Protein AF-A0A819ZPT3-F1 (afdb_monomer_lite)

Secondary structure (DSSP, 8-state):
--THHHHHHHHHHHHHHTT---EEE-GGGEEEEEEE-HHHHTTS--BGGGEEEEEEEE-TTT----HHHHHHHHHHHHHHHHH--TT-BHHHHHHHHHHHHHHHHHHHHHT-------------------PP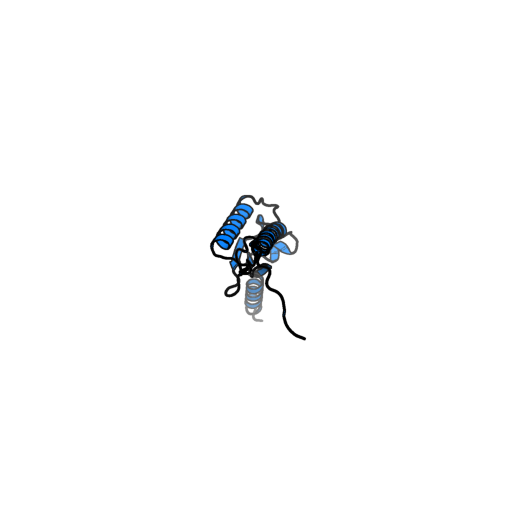P--

pLDDT: mean 70.95, std 19.5, range [36.91, 94.94]

Foldseek 3Di:
DDPPPVVVVVVVVLVVQQFDWDWDAAPQQKIKTWGFGNVVPVPDAAFPLRTPDIDIDHPPDGRPDDPVRVVVLRVVLVVCSVPGDRPHHPVNSVVVSRVSVVVVVVVVVVVPPPPPPPPPDDDDDDDDDDDDDDD

Structure (mmCIF, N/CA/C/O backbone):
data_AF-A0A819ZPT3-F1
#
_entry.id   AF-A0A819ZPT3-F1
#
loop_
_atom_site.group_PDB
_atom_site.id
_atom_site.type_symbol
_atom_site.label_atom_id
_atom_site.label_alt_id
_atom_site.label_comp_id
_atom_site.label_asym_id
_atom_site.label_entity_id
_atom_site.label_seq_id
_atom_site.pdbx_PDB_ins_code
_atom_site.Cartn_x
_atom_site.Cartn_y
_atom_site.Cartn_z
_atom_site.occupancy
_atom_site.B_iso_or_equiv
_atom_site.auth_seq_id
_atom_site.auth_comp_id
_atom_site.auth_asym_id
_atom_site.auth_atom_id
_atom_site.pdbx_PDB_model_num
ATOM 1 N N . MET A 1 1 ? -37.254 -29.240 19.795 1.00 42.22 1 MET A N 1
ATOM 2 C CA . MET A 1 1 ? -36.687 -28.064 19.104 1.00 42.22 1 MET A CA 1
ATOM 3 C C . MET A 1 1 ? -35.195 -28.095 19.377 1.00 42.22 1 MET A C 1
ATOM 5 O O . MET A 1 1 ? -34.824 -28.067 20.540 1.00 42.22 1 MET A O 1
ATOM 9 N N . ASN A 1 2 ? -34.380 -28.315 18.343 1.00 42.38 2 ASN A N 1
ATOM 10 C CA . ASN A 1 2 ? -32.921 -28.392 18.455 1.00 42.38 2 ASN A CA 1
ATOM 11 C C . ASN A 1 2 ? -32.352 -26.969 18.477 1.00 42.38 2 ASN A C 1
ATOM 13 O O . ASN A 1 2 ? -32.434 -26.267 17.476 1.00 42.38 2 ASN A O 1
ATOM 17 N N . GLU A 1 3 ? -31.773 -26.554 19.601 1.00 49.69 3 GLU A N 1
ATOM 18 C CA . GLU A 1 3 ? -31.111 -25.247 19.753 1.00 49.69 3 GLU A CA 1
ATOM 19 C C . GLU A 1 3 ? -29.671 -25.221 19.199 1.00 49.69 3 GLU A C 1
ATOM 21 O O . GLU A 1 3 ? -29.034 -24.173 19.193 1.00 49.69 3 GLU A O 1
ATOM 26 N N . ASN A 1 4 ? -29.162 -26.346 18.685 1.00 54.16 4 ASN A N 1
ATOM 27 C CA . ASN A 1 4 ? -27.761 -26.479 18.263 1.00 54.16 4 ASN A CA 1
ATOM 28 C C . ASN A 1 4 ? -27.494 -26.167 16.779 1.00 54.16 4 ASN A C 1
ATOM 30 O O . ASN A 1 4 ? -26.336 -26.005 16.411 1.00 54.16 4 ASN A O 1
ATOM 34 N N . ASP A 1 5 ? -28.515 -26.060 15.923 1.00 47.19 5 ASP A N 1
ATOM 35 C CA . ASP A 1 5 ? -28.301 -25.791 14.488 1.00 47.19 5 ASP A CA 1
ATOM 36 C C . ASP A 1 5 ? -28.111 -24.290 14.185 1.00 47.19 5 ASP A C 1
ATOM 38 O O . ASP A 1 5 ? -27.422 -23.909 13.236 1.00 47.19 5 ASP A O 1
ATOM 42 N N . SER A 1 6 ? -28.650 -23.403 15.024 1.00 49.62 6 SER A N 1
ATOM 43 C CA . SER A 1 6 ? -28.590 -21.951 14.794 1.00 49.62 6 SER A CA 1
ATOM 44 C C . SER A 1 6 ? -27.238 -21.333 15.172 1.00 49.62 6 SER A C 1
ATOM 46 O O . SER A 1 6 ? -26.775 -20.399 14.519 1.00 49.62 6 SER A O 1
ATOM 48 N N . THR A 1 7 ? -26.573 -21.847 16.207 1.00 48.50 7 THR A N 1
ATOM 49 C CA . THR A 1 7 ? -25.293 -21.320 16.715 1.00 48.50 7 THR A CA 1
ATOM 50 C C . THR A 1 7 ? -24.128 -21.609 15.775 1.00 48.50 7 THR A C 1
ATOM 52 O O . THR A 1 7 ? -23.267 -20.749 15.583 1.00 48.50 7 THR A O 1
ATOM 55 N N . THR A 1 8 ? -24.111 -22.785 15.149 1.00 51.66 8 THR A N 1
ATOM 56 C CA . THR A 1 8 ? -23.078 -23.188 14.182 1.00 51.66 8 THR A CA 1
ATOM 57 C C . THR A 1 8 ? -23.122 -22.294 12.942 1.00 51.66 8 THR A C 1
ATOM 59 O O . THR A 1 8 ? -22.105 -21.729 12.551 1.00 51.66 8 THR A O 1
ATOM 62 N N . THR A 1 9 ? -24.327 -22.036 12.424 1.00 51.22 9 THR A N 1
ATOM 63 C CA . THR A 1 9 ? -24.554 -21.194 11.239 1.00 51.22 9 THR A CA 1
ATOM 64 C C . THR A 1 9 ? -24.114 -19.740 11.461 1.00 51.22 9 THR A C 1
ATOM 66 O O . THR A 1 9 ? -23.399 -19.176 10.638 1.00 51.22 9 THR A O 1
ATOM 69 N N . ILE A 1 10 ? -24.443 -19.148 12.618 1.00 53.44 10 ILE A N 1
ATOM 70 C CA . ILE A 1 10 ? -24.017 -17.779 12.974 1.00 53.44 10 ILE A CA 1
ATOM 71 C C . ILE A 1 10 ? -22.492 -17.695 13.148 1.00 53.44 10 ILE A C 1
ATOM 73 O O . ILE A 1 10 ? -21.872 -16.698 12.775 1.00 53.44 10 ILE A O 1
ATOM 77 N N . THR A 1 11 ? -21.870 -18.735 13.706 1.00 52.88 11 THR A N 1
ATOM 78 C CA . THR A 1 11 ? -20.414 -18.775 13.906 1.00 52.88 11 THR A CA 1
ATOM 79 C C . THR A 1 11 ? -19.675 -18.891 12.569 1.00 52.88 11 THR A C 1
ATOM 81 O O . THR A 1 11 ? -18.667 -18.211 12.375 1.00 52.88 11 THR A O 1
ATOM 84 N N . ASP A 1 12 ? -20.198 -19.672 11.623 1.00 50.12 12 ASP A N 1
ATOM 85 C CA . ASP A 1 12 ? -19.632 -19.833 10.278 1.00 50.12 12 ASP A CA 1
ATOM 86 C C . ASP A 1 12 ? -19.836 -18.592 9.388 1.00 50.12 12 ASP A C 1
ATOM 88 O O . ASP A 1 12 ? -18.922 -18.193 8.656 1.00 50.12 12 ASP A O 1
ATOM 92 N N . GLU A 1 13 ? -20.974 -17.902 9.509 1.00 51.03 13 GLU A N 1
ATOM 93 C CA . GLU A 1 13 ? -21.208 -16.605 8.857 1.00 51.03 13 GLU A CA 1
ATOM 94 C C . GLU A 1 13 ? -20.308 -15.500 9.436 1.00 51.03 13 GLU A C 1
ATOM 96 O O . GLU A 1 13 ? -19.701 -14.728 8.687 1.00 51.03 13 GLU A O 1
ATOM 101 N N . LEU A 1 14 ? -20.128 -15.455 10.762 1.00 49.00 14 LEU A N 1
ATOM 102 C CA . LEU A 1 14 ? -19.196 -14.530 11.418 1.00 49.00 14 LEU A CA 1
ATOM 103 C C . LEU A 1 14 ? -17.736 -14.829 11.067 1.00 49.00 14 LEU A C 1
ATOM 105 O O . LEU A 1 14 ? -16.945 -13.899 10.908 1.00 49.00 14 LEU A O 1
ATOM 109 N N . ASN A 1 15 ? -17.364 -16.100 10.917 1.00 47.09 15 ASN A N 1
ATOM 110 C CA . ASN A 1 15 ? -16.032 -16.489 10.459 1.00 47.09 15 ASN A CA 1
ATOM 111 C C . ASN A 1 15 ? -15.802 -16.118 8.984 1.00 47.09 15 ASN A C 1
ATOM 113 O O . ASN A 1 15 ? -14.699 -15.691 8.642 1.00 47.09 15 ASN A O 1
ATOM 117 N N . SER A 1 16 ? -16.837 -16.166 8.138 1.00 45.94 16 SER A N 1
ATOM 118 C CA . SER A 1 16 ? -16.774 -15.680 6.748 1.00 45.94 16 SER A CA 1
ATOM 119 C C . SER A 1 16 ? -16.684 -14.150 6.642 1.00 45.94 16 SER A C 1
ATOM 121 O O . SER A 1 16 ? -15.999 -13.632 5.761 1.00 45.94 16 SER A O 1
ATOM 123 N N . LEU A 1 17 ? -17.305 -13.405 7.562 1.00 47.84 17 LEU A N 1
ATOM 124 C CA . LEU A 1 17 ? -17.229 -11.935 7.629 1.00 47.84 17 LEU A CA 1
ATOM 125 C C . LEU A 1 17 ? -15.909 -11.403 8.224 1.00 47.84 17 LEU A C 1
ATOM 127 O O . LEU A 1 17 ? -15.603 -10.214 8.083 1.00 47.84 17 LEU A O 1
ATOM 131 N N . ARG A 1 18 ? -15.126 -12.259 8.894 1.00 48.78 18 ARG A N 1
ATOM 132 C CA . ARG A 1 18 ? -13.940 -11.877 9.683 1.00 48.78 18 ARG A CA 1
ATOM 133 C C . ARG A 1 18 ? -12.662 -11.622 8.882 1.00 48.78 18 ARG A C 1
ATOM 135 O O . ARG A 1 18 ? -11.723 -11.075 9.451 1.00 48.78 18 ARG A O 1
ATOM 142 N N . LEU A 1 19 ? -12.589 -11.992 7.604 1.00 51.34 19 LEU A N 1
ATOM 143 C CA . LEU A 1 19 ? -11.333 -11.931 6.839 1.00 51.34 19 LEU A CA 1
ATOM 144 C C . LEU A 1 19 ? -11.540 -11.455 5.397 1.00 51.34 19 LEU A C 1
ATOM 146 O O . LEU A 1 19 ? -11.014 -12.041 4.450 1.00 51.34 19 LEU A O 1
ATOM 150 N N . ILE A 1 20 ? -12.285 -10.363 5.209 1.00 55.03 20 ILE A N 1
ATOM 151 C CA . ILE A 1 20 ? -12.195 -9.641 3.938 1.00 55.03 20 ILE A CA 1
ATOM 152 C C . ILE A 1 20 ? -10.790 -9.046 3.877 1.00 55.03 20 ILE A C 1
ATOM 154 O O . ILE A 1 20 ? -10.356 -8.331 4.776 1.00 55.03 20 ILE A O 1
ATOM 158 N N . LEU A 1 21 ? -10.076 -9.398 2.816 1.00 59.28 21 LEU A N 1
ATOM 159 C CA . LEU A 1 21 ? -8.675 -9.075 2.591 1.00 59.28 21 LEU A CA 1
ATOM 160 C C . LEU A 1 21 ? -8.639 -8.209 1.333 1.00 59.28 21 LEU A C 1
ATOM 162 O O . LEU A 1 21 ? -8.386 -8.736 0.242 1.00 59.28 21 LEU A O 1
ATOM 166 N N . PRO A 1 22 ? -9.020 -6.919 1.409 1.00 70.50 22 PRO A N 1
ATOM 167 C CA . PRO A 1 22 ? -9.127 -6.118 0.211 1.00 70.50 22 PRO A CA 1
ATOM 168 C C . PRO A 1 22 ? -7.748 -6.002 -0.412 1.00 70.50 22 PRO A C 1
ATOM 170 O O . PRO A 1 22 ? -6.748 -5.736 0.259 1.00 70.50 22 PRO A O 1
ATOM 173 N N . ARG A 1 23 ? -7.715 -6.226 -1.721 1.00 74.75 23 ARG A N 1
ATOM 174 C CA . ARG A 1 23 ? -6.519 -6.071 -2.535 1.00 74.75 23 ARG A CA 1
ATOM 175 C C . ARG A 1 23 ? -6.749 -4.909 -3.468 1.00 74.75 23 ARG A C 1
ATOM 177 O O . ARG A 1 23 ? -7.628 -4.967 -4.325 1.00 74.75 23 ARG A O 1
ATOM 184 N N . ILE A 1 24 ? -5.954 -3.866 -3.310 1.00 81.56 24 ILE A N 1
ATOM 185 C CA . ILE A 1 24 ? -5.995 -2.706 -4.189 1.00 81.56 24 ILE A CA 1
ATOM 186 C C . ILE A 1 24 ? -4.866 -2.866 -5.191 1.00 81.56 24 ILE A C 1
ATOM 188 O O . ILE A 1 24 ? -3.695 -2.933 -4.817 1.00 81.56 24 ILE A O 1
ATOM 192 N N . LYS A 1 25 ? -5.236 -2.986 -6.468 1.00 83.81 25 LYS A N 1
ATOM 193 C CA . LYS A 1 25 ? -4.281 -3.056 -7.569 1.00 83.81 25 LYS A CA 1
ATOM 194 C C . LYS A 1 25 ? -3.830 -1.644 -7.932 1.00 83.81 25 LYS A C 1
ATOM 196 O O . LYS A 1 25 ? -4.660 -0.781 -8.197 1.00 83.81 25 LYS A O 1
ATOM 201 N N . LEU A 1 26 ? -2.520 -1.455 -7.946 1.00 84.38 26 LEU A N 1
ATOM 202 C CA . LEU A 1 26 ? -1.828 -0.233 -8.325 1.00 84.38 26 LEU A CA 1
ATOM 203 C C . LEU A 1 26 ? -1.188 -0.393 -9.707 1.00 84.38 26 LEU A C 1
ATOM 205 O O . LEU A 1 26 ? -1.246 -1.459 -10.335 1.00 84.38 26 LEU A O 1
ATOM 209 N N . ASP A 1 27 ? -0.540 0.672 -10.170 1.00 81.00 27 ASP A N 1
ATOM 210 C CA . ASP A 1 27 ? 0.270 0.625 -11.384 1.00 81.00 27 ASP A CA 1
ATOM 211 C C . ASP A 1 27 ? 1.396 -0.421 -11.280 1.00 81.00 27 ASP A C 1
ATOM 213 O O . ASP A 1 27 ? 1.785 -0.868 -10.200 1.00 81.00 27 ASP A O 1
ATOM 217 N N . HIS A 1 28 ? 1.966 -0.795 -12.430 1.00 81.25 28 HIS A N 1
ATOM 218 C CA . HIS A 1 28 ? 3.087 -1.746 -12.525 1.00 81.25 28 HIS A CA 1
ATOM 219 C C . HIS A 1 28 ? 2.784 -3.135 -11.938 1.00 81.25 28 HIS A C 1
ATOM 221 O O . HIS A 1 28 ? 3.702 -3.849 -11.529 1.00 81.25 28 HIS A O 1
ATOM 227 N N . ASP A 1 29 ? 1.502 -3.515 -11.904 1.00 84.81 29 ASP A N 1
ATOM 228 C CA . ASP A 1 29 ? 1.020 -4.769 -11.321 1.00 84.81 29 ASP A CA 1
ATOM 229 C C . ASP A 1 29 ? 1.433 -4.941 -9.846 1.00 84.81 29 ASP A C 1
ATOM 231 O O . ASP A 1 29 ? 1.637 -6.054 -9.365 1.00 84.81 29 ASP A O 1
ATOM 235 N N . ILE A 1 30 ? 1.539 -3.838 -9.103 1.00 87.25 30 ILE A N 1
ATOM 236 C CA . ILE A 1 30 ? 1.683 -3.868 -7.646 1.00 87.25 30 ILE A CA 1
ATOM 237 C C . ILE A 1 30 ? 0.308 -3.984 -7.000 1.00 87.25 30 ILE A C 1
ATOM 239 O O . ILE A 1 30 ? -0.703 -3.538 -7.541 1.00 87.25 30 ILE A O 1
ATOM 243 N N . GLN A 1 31 ? 0.260 -4.614 -5.835 1.00 89.25 31 GLN A N 1
ATOM 244 C CA . GLN A 1 31 ? -0.935 -4.713 -5.021 1.00 89.25 31 GLN A CA 1
ATOM 245 C C . GLN A 1 31 ? -0.621 -4.342 -3.575 1.00 89.25 31 GLN A C 1
ATOM 247 O O . GLN A 1 31 ? 0.444 -4.667 -3.051 1.00 89.25 31 GLN A O 1
ATOM 252 N N . ILE A 1 32 ? -1.578 -3.680 -2.933 1.00 87.94 32 ILE A N 1
ATOM 253 C CA . ILE A 1 32 ? -1.598 -3.487 -1.486 1.00 87.94 32 ILE A CA 1
ATOM 254 C C . ILE A 1 32 ? -2.730 -4.345 -0.928 1.00 87.94 32 ILE A C 1
ATOM 256 O O . ILE A 1 32 ? -3.878 -4.226 -1.357 1.00 87.94 32 ILE A O 1
ATOM 260 N N . SER A 1 33 ? -2.386 -5.232 -0.002 1.00 87.62 33 SER A N 1
ATOM 261 C CA . SER A 1 33 ? -3.326 -6.039 0.773 1.00 87.62 33 SER A CA 1
ATOM 262 C C . SER A 1 33 ? -3.393 -5.519 2.190 1.00 87.62 33 SER A C 1
ATOM 264 O O . SER A 1 33 ? -2.368 -5.136 2.751 1.00 87.62 33 SER A O 1
ATOM 266 N N . PHE A 1 34 ? -4.569 -5.583 2.796 1.00 86.19 34 PHE A N 1
ATOM 267 C CA . PHE A 1 34 ? -4.705 -5.283 4.210 1.00 86.19 34 PHE A CA 1
ATOM 268 C C . PHE A 1 34 ? -5.815 -6.074 4.880 1.00 86.19 34 PHE A C 1
ATOM 270 O O . PHE A 1 34 ? -6.686 -6.628 4.215 1.00 86.19 34 PHE A O 1
ATOM 277 N N . PHE A 1 35 ? -5.755 -6.127 6.205 1.00 83.31 35 PHE A N 1
ATOM 278 C CA . PHE A 1 35 ? -6.695 -6.850 7.046 1.00 83.31 35 PHE A CA 1
ATOM 279 C C . PHE A 1 35 ? -7.257 -5.937 8.120 1.00 83.31 35 PHE A C 1
ATOM 281 O O . PHE A 1 35 ? -6.514 -5.247 8.818 1.00 83.31 35 PHE A O 1
ATOM 288 N N . PHE A 1 36 ? -8.569 -5.979 8.298 1.00 78.69 36 PHE A N 1
ATOM 289 C CA . PHE A 1 36 ? -9.249 -5.223 9.334 1.00 78.69 36 PHE A CA 1
ATOM 290 C C . PHE A 1 36 ? -10.473 -5.976 9.837 1.00 78.69 36 PHE A C 1
ATOM 292 O O . PHE A 1 36 ? -11.035 -6.814 9.135 1.00 78.69 36 PHE A O 1
ATOM 299 N N . ASN A 1 37 ? -10.915 -5.649 11.048 1.00 74.19 37 ASN A N 1
ATOM 300 C CA . ASN A 1 37 ? -12.172 -6.167 11.564 1.00 74.19 37 ASN A CA 1
ATOM 301 C C . ASN A 1 37 ? -13.352 -5.417 10.925 1.00 74.19 37 ASN A C 1
ATOM 303 O O . ASN A 1 37 ? -13.622 -4.263 11.265 1.00 74.19 37 ASN A O 1
ATOM 307 N N . THR A 1 38 ? -14.059 -6.078 10.007 1.00 65.81 38 THR A N 1
ATOM 308 C CA . THR A 1 38 ? -15.166 -5.508 9.224 1.00 65.81 38 THR A CA 1
ATOM 309 C C . THR A 1 38 ? -16.269 -4.906 10.100 1.00 65.81 38 THR A C 1
ATOM 311 O O . THR A 1 38 ? -16.825 -3.862 9.763 1.00 65.81 38 THR A O 1
ATOM 314 N N . LEU A 1 39 ? -16.527 -5.501 11.271 1.00 65.75 39 LEU A N 1
ATOM 315 C CA . LEU A 1 39 ? -17.538 -5.027 12.223 1.00 65.75 39 LEU A CA 1
ATOM 316 C C . LEU A 1 39 ? -17.175 -3.672 12.855 1.00 65.75 39 LEU A C 1
ATOM 318 O O . LEU A 1 39 ? -18.064 -2.901 13.203 1.00 65.75 39 LEU A O 1
ATOM 322 N N . ASN A 1 40 ? -15.882 -3.344 12.959 1.00 62.47 40 ASN A N 1
ATOM 323 C CA . ASN A 1 40 ? -15.417 -2.077 13.532 1.00 62.47 40 ASN A CA 1
ATOM 324 C C . ASN A 1 40 ? -15.473 -0.895 12.547 1.00 62.47 40 ASN A C 1
ATOM 326 O O . ASN A 1 40 ? -15.378 0.251 12.986 1.00 62.47 40 ASN A O 1
ATOM 330 N N . ILE A 1 41 ? -15.607 -1.149 11.240 1.00 61.28 41 ILE A N 1
ATOM 331 C CA . 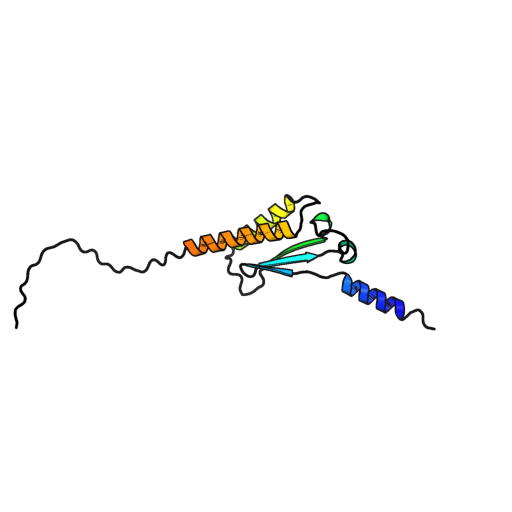ILE A 1 41 ? -15.439 -0.137 10.178 1.00 61.28 41 ILE A CA 1
ATOM 332 C C . ILE A 1 41 ? -16.759 0.322 9.554 1.00 61.28 41 ILE A C 1
ATOM 334 O O . ILE A 1 41 ? -16.789 1.363 8.905 1.00 61.28 41 ILE A O 1
ATOM 338 N N . LEU A 1 42 ? -17.884 -0.333 9.864 1.00 60.38 42 LEU A N 1
ATOM 339 C CA . LEU A 1 42 ? -19.220 0.155 9.482 1.00 60.38 42 LEU A CA 1
ATOM 340 C C . LEU A 1 42 ? -19.489 1.606 9.931 1.00 60.38 42 LEU A C 1
ATOM 342 O O . LEU A 1 42 ? -20.282 2.305 9.307 1.00 60.38 42 LEU A O 1
ATOM 346 N N . HIS A 1 43 ? -18.796 2.073 10.975 1.00 60.94 43 HIS A N 1
ATOM 347 C CA . HIS A 1 43 ? -18.952 3.420 11.530 1.00 60.94 43 HIS A CA 1
ATOM 348 C C . HIS A 1 43 ? -17.633 4.193 11.699 1.00 60.94 43 HIS A C 1
ATOM 350 O O . HIS A 1 43 ? -17.625 5.243 12.342 1.00 60.94 43 HIS A O 1
ATOM 356 N N . LYS A 1 44 ? -16.506 3.693 11.170 1.00 66.94 44 LYS A N 1
ATOM 357 C CA . LYS A 1 44 ? -15.181 4.309 11.367 1.00 66.94 44 LYS A CA 1
ATOM 358 C C . LYS A 1 44 ? -14.363 4.326 10.083 1.00 66.94 44 LYS A C 1
ATOM 360 O O . LYS A 1 44 ? -14.346 3.355 9.335 1.00 66.94 44 LYS A O 1
ATOM 365 N N . SER A 1 45 ? -13.625 5.414 9.872 1.00 76.31 45 SER A N 1
ATOM 366 C CA . SER A 1 45 ? -12.664 5.526 8.773 1.00 76.31 45 SER A CA 1
ATOM 367 C C . SER A 1 45 ? -11.541 4.492 8.898 1.00 76.31 45 SER A C 1
ATOM 369 O O . SER A 1 45 ? -11.080 4.171 9.998 1.00 76.31 45 SER A O 1
ATOM 371 N N . LEU A 1 46 ? -11.072 3.999 7.751 1.00 81.75 46 LEU A N 1
ATOM 372 C CA . LEU A 1 46 ? -9.963 3.055 7.666 1.00 81.75 46 LEU A CA 1
ATOM 373 C C . LEU A 1 46 ? -8.622 3.789 7.856 1.00 81.75 46 LEU A C 1
ATOM 375 O O . LEU A 1 46 ? -8.103 4.428 6.933 1.00 81.75 46 LEU A O 1
ATOM 379 N N . THR A 1 47 ? -8.069 3.696 9.063 1.00 86.69 47 THR A N 1
ATOM 380 C CA . THR A 1 47 ? -6.754 4.238 9.434 1.00 86.69 47 THR A CA 1
ATOM 381 C C . THR A 1 47 ? -5.786 3.118 9.801 1.00 86.69 47 THR A C 1
ATOM 383 O O . THR A 1 47 ? -6.215 1.990 10.048 1.00 86.69 47 THR A O 1
ATOM 386 N N . ILE A 1 48 ? -4.488 3.428 9.871 1.00 84.81 48 ILE A N 1
ATOM 387 C CA . ILE A 1 48 ? -3.451 2.469 10.290 1.00 84.81 48 ILE A CA 1
ATOM 388 C C . ILE A 1 48 ? -3.761 1.825 11.644 1.00 84.81 48 ILE A C 1
ATOM 390 O O . ILE A 1 48 ? -3.554 0.628 11.800 1.00 84.81 48 ILE A O 1
ATOM 394 N N . ASN A 1 49 ? -4.336 2.574 12.588 1.00 84.69 49 ASN A N 1
ATOM 395 C CA . ASN A 1 49 ? -4.660 2.052 13.919 1.00 84.69 49 ASN A CA 1
ATOM 396 C C . ASN A 1 49 ? -5.716 0.930 13.895 1.00 84.69 49 ASN A C 1
ATOM 398 O O . ASN A 1 49 ? -5.748 0.062 14.762 1.00 84.69 49 ASN A O 1
ATOM 402 N N . ASN A 1 50 ? -6.592 0.940 12.889 1.00 82.94 50 ASN A N 1
ATOM 403 C CA . ASN A 1 50 ? -7.700 -0.009 12.779 1.00 82.94 50 ASN A CA 1
ATOM 404 C C . ASN A 1 50 ? -7.378 -1.179 11.832 1.00 82.94 50 ASN A C 1
ATOM 406 O O . ASN A 1 50 ? -8.252 -2.008 11.564 1.00 82.94 50 ASN A O 1
ATOM 410 N N . ILE A 1 51 ? -6.149 -1.238 11.311 1.00 83.25 51 ILE A N 1
ATOM 411 C CA . ILE A 1 51 ? -5.658 -2.307 10.445 1.00 83.25 51 ILE A CA 1
ATOM 412 C C . ILE A 1 51 ? -4.733 -3.227 11.236 1.00 83.25 51 ILE A C 1
ATOM 414 O O . ILE A 1 51 ? -3.837 -2.783 11.943 1.00 83.25 51 ILE A O 1
ATOM 418 N N . HIS A 1 52 ? -4.941 -4.531 11.081 1.00 81.25 52 HIS A N 1
ATOM 419 C CA . HIS A 1 52 ? -4.124 -5.558 11.722 1.00 81.25 52 HIS A CA 1
ATOM 420 C C . HIS A 1 52 ? -2.843 -5.861 10.946 1.00 81.25 52 HIS A C 1
ATOM 422 O O . HIS A 1 52 ? -1.826 -6.206 11.537 1.00 81.25 52 HIS A O 1
ATOM 428 N N . ASP A 1 53 ? -2.909 -5.778 9.621 1.00 83.38 53 ASP A N 1
ATOM 429 C CA . ASP A 1 53 ? -1.807 -6.118 8.731 1.00 83.38 53 ASP A CA 1
ATOM 430 C C . ASP A 1 53 ? -1.984 -5.356 7.415 1.00 83.38 53 ASP A C 1
ATOM 432 O O . ASP A 1 53 ? -3.086 -5.311 6.867 1.00 83.38 53 ASP A O 1
ATOM 436 N N . LEU A 1 54 ? -0.912 -4.732 6.930 1.00 88.00 54 LEU A N 1
ATOM 437 C CA . LEU A 1 54 ? -0.865 -3.953 5.692 1.00 88.00 54 LEU A CA 1
ATOM 438 C C . LEU A 1 54 ? 0.406 -4.356 4.947 1.00 88.00 54 LEU A C 1
ATOM 440 O O . LEU A 1 54 ? 1.506 -4.245 5.480 1.00 88.00 54 LEU A O 1
ATOM 444 N N . ARG A 1 55 ? 0.261 -4.851 3.718 1.00 90.69 55 ARG A N 1
ATOM 445 C CA . ARG A 1 55 ? 1.361 -5.434 2.943 1.00 90.69 55 ARG A CA 1
ATOM 446 C C . ARG A 1 55 ? 1.344 -4.953 1.509 1.00 90.69 55 ARG A C 1
ATOM 448 O O . ARG A 1 55 ? 0.286 -4.891 0.885 1.00 90.69 55 ARG A O 1
ATOM 455 N N . ILE A 1 56 ? 2.530 -4.732 0.960 1.00 91.75 56 ILE A N 1
ATOM 456 C CA . ILE A 1 56 ? 2.745 -4.467 -0.460 1.00 91.75 56 ILE A CA 1
ATOM 457 C C . ILE A 1 56 ? 3.348 -5.700 -1.135 1.00 91.75 56 ILE A C 1
ATOM 459 O O . ILE A 1 56 ? 4.225 -6.367 -0.593 1.00 91.75 56 ILE A O 1
ATOM 463 N N . HIS A 1 57 ? 2.866 -6.040 -2.325 1.00 90.38 57 HIS A N 1
ATOM 464 C CA . HIS A 1 57 ? 3.322 -7.217 -3.062 1.00 90.38 57 HIS A CA 1
ATOM 465 C C . HIS A 1 57 ? 3.279 -6.990 -4.569 1.00 90.38 57 HIS A C 1
ATOM 467 O O . HIS A 1 57 ? 2.544 -6.145 -5.082 1.00 90.38 57 HIS A O 1
ATOM 473 N N . LYS A 1 58 ? 4.088 -7.767 -5.292 1.00 88.25 58 LYS A N 1
ATOM 474 C CA . LYS A 1 58 ? 3.990 -7.869 -6.748 1.00 88.25 58 LYS A CA 1
ATOM 475 C C . LYS A 1 58 ? 2.868 -8.844 -7.090 1.00 88.25 58 LYS A C 1
ATOM 477 O O . LYS A 1 58 ? 2.925 -10.007 -6.693 1.00 88.25 58 LYS A O 1
ATOM 482 N N . SER A 1 59 ? 1.898 -8.409 -7.888 1.00 75.06 59 SER A N 1
ATOM 483 C CA . SER A 1 59 ? 1.023 -9.328 -8.612 1.00 75.06 59 SER A CA 1
ATOM 484 C C . SER A 1 59 ? 1.908 -10.062 -9.622 1.00 75.06 59 SER A C 1
ATOM 486 O O . SER A 1 59 ? 2.517 -9.446 -10.498 1.00 75.06 59 SER A O 1
ATOM 488 N N . SER A 1 60 ? 2.132 -11.355 -9.410 1.00 71.81 60 SER A N 1
ATOM 489 C CA . SER A 1 60 ? 3.206 -12.091 -10.079 1.00 71.81 60 SER A CA 1
ATOM 490 C C . SER A 1 60 ? 3.082 -12.138 -11.616 1.00 71.81 60 SER A C 1
ATOM 492 O O . SER A 1 60 ? 2.041 -11.869 -12.214 1.00 71.81 60 SER A O 1
ATOM 494 N N . ASN A 1 61 ? 4.212 -12.477 -12.249 1.00 62.66 61 ASN A N 1
ATOM 495 C CA . ASN A 1 61 ? 4.498 -12.658 -13.683 1.00 62.66 61 ASN A CA 1
ATOM 496 C C . ASN A 1 61 ? 4.521 -11.428 -14.605 1.00 62.66 61 ASN A C 1
ATOM 498 O O . ASN A 1 61 ? 5.081 -11.546 -15.693 1.00 62.66 61 ASN A O 1
ATOM 502 N N . LYS A 1 62 ? 3.978 -10.264 -14.221 1.00 69.94 62 LYS A N 1
ATOM 503 C CA . LYS A 1 62 ? 3.934 -9.087 -15.124 1.00 69.94 62 LYS A CA 1
ATOM 504 C C . LYS A 1 62 ? 4.443 -7.767 -14.544 1.00 69.94 62 LYS A C 1
ATOM 506 O O . LYS A 1 62 ? 4.461 -6.771 -15.261 1.00 69.94 62 LYS A O 1
ATOM 511 N N . CYS A 1 63 ? 4.917 -7.760 -13.296 1.00 79.56 63 CYS A N 1
ATOM 512 C CA . CYS A 1 63 ? 5.446 -6.545 -12.679 1.00 79.56 63 CYS A CA 1
ATOM 513 C C . CYS A 1 63 ? 6.577 -5.945 -13.525 1.00 79.56 63 CYS A C 1
ATOM 515 O O . CYS A 1 63 ? 7.607 -6.577 -13.757 1.00 79.56 63 CYS A O 1
ATOM 517 N N . SER A 1 64 ? 6.368 -4.713 -13.984 1.00 82.12 64 SER A N 1
ATOM 518 C CA . SER A 1 64 ? 7.279 -4.003 -14.885 1.00 82.12 64 SER A CA 1
ATOM 519 C C . SER A 1 64 ? 8.442 -3.316 -14.163 1.00 82.12 64 SER A C 1
ATOM 521 O O . SER A 1 64 ? 9.292 -2.711 -14.818 1.00 82.12 64 SER A O 1
ATOM 523 N N . LEU A 1 65 ? 8.496 -3.412 -12.830 1.00 85.69 65 LEU A N 1
ATOM 524 C CA . LEU A 1 65 ? 9.606 -2.912 -12.026 1.00 85.69 65 LEU A CA 1
ATOM 525 C C . LEU A 1 65 ? 10.764 -3.908 -11.994 1.00 85.69 65 LEU A C 1
ATOM 527 O O . LEU A 1 65 ? 10.575 -5.098 -11.722 1.00 85.69 65 LEU A O 1
ATOM 531 N N . ASN A 1 66 ? 11.980 -3.393 -12.171 1.00 88.75 66 ASN A N 1
ATOM 532 C CA . ASN A 1 66 ? 13.193 -4.162 -11.906 1.00 88.75 66 ASN A CA 1
ATOM 533 C C . ASN A 1 66 ? 13.385 -4.409 -10.390 1.00 88.75 66 ASN A C 1
ATOM 535 O O . ASN A 1 66 ? 12.623 -3.914 -9.553 1.00 88.75 66 ASN A O 1
ATOM 539 N N . ASN A 1 67 ? 14.388 -5.213 -10.027 1.00 88.25 67 ASN A N 1
ATOM 540 C CA . ASN A 1 67 ? 14.629 -5.580 -8.628 1.00 88.25 67 ASN A CA 1
ATOM 541 C C . ASN A 1 67 ? 14.962 -4.367 -7.751 1.00 88.25 67 ASN A C 1
ATOM 543 O O . ASN A 1 67 ? 14.393 -4.243 -6.671 1.00 88.25 67 ASN A O 1
ATOM 547 N N . ASP A 1 68 ? 15.790 -3.440 -8.230 1.00 89.94 68 ASP A N 1
ATOM 548 C CA . ASP A 1 68 ? 16.182 -2.253 -7.460 1.00 89.94 68 ASP A CA 1
ATOM 549 C C . ASP A 1 68 ? 14.999 -1.305 -7.227 1.00 89.94 68 ASP A C 1
ATOM 551 O O . ASP A 1 68 ? 14.776 -0.825 -6.117 1.00 89.94 68 ASP A O 1
ATOM 555 N N . GLN A 1 69 ? 14.188 -1.065 -8.261 1.00 91.12 69 GLN A N 1
ATOM 556 C CA . GLN A 1 69 ? 12.956 -0.279 -8.178 1.00 91.12 69 GLN A CA 1
ATOM 557 C C . GLN A 1 69 ? 11.976 -0.898 -7.185 1.00 91.12 69 GLN A C 1
ATOM 559 O O . GLN A 1 69 ? 11.376 -0.175 -6.396 1.00 91.12 69 GLN A O 1
ATOM 564 N N . TRP A 1 70 ? 11.834 -2.223 -7.197 1.00 91.38 70 TRP A N 1
ATOM 565 C CA . TRP A 1 70 ? 10.996 -2.923 -6.233 1.00 91.38 70 TRP A CA 1
ATOM 566 C C . TRP A 1 70 ? 11.499 -2.768 -4.800 1.00 91.38 70 TRP A C 1
ATOM 568 O O . TRP A 1 70 ? 10.717 -2.394 -3.931 1.00 91.38 70 TRP A O 1
ATOM 578 N N . THR A 1 71 ? 12.789 -3.001 -4.559 1.00 91.62 71 THR A N 1
ATOM 579 C CA . THR A 1 71 ? 13.397 -2.833 -3.233 1.00 91.62 71 THR A CA 1
ATOM 580 C C . THR A 1 71 ? 13.207 -1.406 -2.720 1.00 91.62 71 THR A C 1
ATOM 582 O O . THR A 1 71 ? 12.840 -1.206 -1.566 1.00 91.62 71 THR A O 1
ATOM 585 N N . ASN A 1 72 ? 13.370 -0.409 -3.593 1.00 93.25 72 ASN A N 1
ATOM 586 C CA . ASN A 1 72 ? 13.150 0.994 -3.248 1.00 93.25 72 ASN A CA 1
ATOM 587 C C . ASN A 1 72 ? 11.682 1.306 -2.929 1.00 93.25 72 ASN A C 1
ATOM 589 O O . ASN A 1 72 ? 11.417 2.058 -1.996 1.00 93.25 72 ASN A O 1
ATOM 593 N N . ILE A 1 73 ? 10.730 0.742 -3.680 1.00 93.75 73 ILE A N 1
ATOM 594 C CA . ILE A 1 73 ? 9.296 0.894 -3.395 1.00 93.75 73 ILE A CA 1
ATOM 595 C C . ILE A 1 73 ? 8.929 0.232 -2.068 1.00 93.75 73 ILE A C 1
ATOM 597 O O . ILE A 1 73 ? 8.203 0.833 -1.283 1.00 93.75 73 ILE A O 1
ATOM 601 N N . HIS A 1 74 ? 9.451 -0.964 -1.795 1.00 92.00 74 HIS A N 1
ATOM 602 C CA . HIS A 1 74 ? 9.204 -1.662 -0.537 1.00 92.00 74 HIS A CA 1
ATOM 603 C C . HIS A 1 74 ? 9.744 -0.870 0.654 1.00 92.00 74 HIS A C 1
ATOM 605 O O . HIS A 1 74 ? 9.020 -0.629 1.611 1.00 92.00 74 HIS A O 1
ATOM 611 N N . LYS A 1 75 ? 10.985 -0.380 0.558 1.00 94.56 75 LYS A N 1
ATOM 612 C CA . LYS A 1 75 ? 11.580 0.463 1.597 1.00 94.56 75 LYS A CA 1
ATOM 613 C C . LYS A 1 75 ? 10.778 1.749 1.819 1.00 94.56 75 LYS A C 1
ATOM 615 O O . LYS A 1 75 ? 10.518 2.116 2.956 1.00 94.56 75 LYS A O 1
ATOM 620 N N . TYR A 1 76 ? 10.359 2.412 0.740 1.00 94.94 76 TYR A N 1
ATOM 621 C CA . TYR A 1 76 ? 9.532 3.617 0.825 1.00 94.94 76 TYR A CA 1
ATOM 622 C C . TYR A 1 76 ? 8.174 3.343 1.486 1.00 94.94 76 TYR A C 1
ATOM 624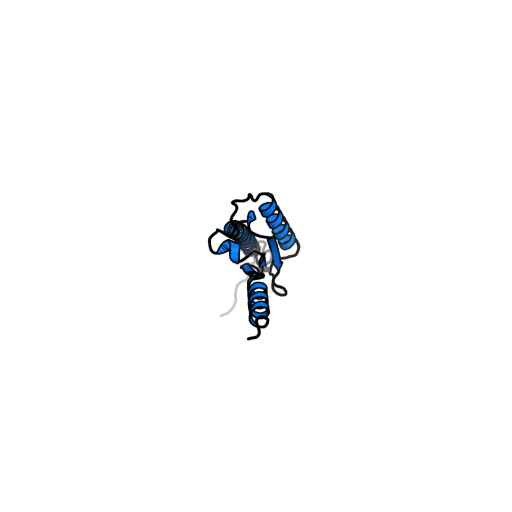 O O . TYR A 1 76 ? 7.695 4.148 2.278 1.00 94.94 76 TYR A O 1
ATOM 632 N N . PHE A 1 77 ? 7.564 2.195 1.189 1.00 94.62 77 PHE A N 1
ATOM 633 C CA . PHE A 1 77 ? 6.351 1.751 1.862 1.00 94.62 77 PHE A CA 1
ATOM 634 C C . PHE A 1 77 ? 6.583 1.566 3.367 1.00 94.62 77 PHE A C 1
ATOM 636 O O . PHE A 1 77 ? 5.840 2.151 4.151 1.00 94.62 77 PHE A O 1
ATOM 643 N N . ASP A 1 78 ? 7.639 0.852 3.770 1.00 92.94 78 ASP A N 1
ATOM 644 C CA . ASP A 1 78 ? 7.975 0.648 5.186 1.00 92.94 78 ASP A CA 1
ATOM 645 C C . ASP A 1 78 ? 8.221 1.985 5.915 1.00 92.94 78 ASP A C 1
ATOM 647 O O . ASP A 1 78 ? 7.739 2.187 7.030 1.00 92.94 78 ASP A O 1
ATOM 651 N N . GLU A 1 79 ? 8.901 2.935 5.263 1.00 94.81 79 GLU A N 1
ATOM 652 C CA . GLU A 1 79 ? 9.126 4.291 5.782 1.00 94.81 79 GLU A CA 1
ATOM 653 C C . GLU A 1 79 ? 7.812 5.057 5.999 1.00 94.81 79 GLU A C 1
ATOM 655 O O . GLU A 1 79 ? 7.639 5.682 7.047 1.00 94.81 79 GLU A O 1
ATOM 660 N N . ILE A 1 80 ? 6.863 4.989 5.053 1.00 93.81 80 ILE A N 1
ATOM 661 C CA . ILE A 1 80 ? 5.539 5.609 5.217 1.00 93.81 80 ILE A CA 1
ATOM 662 C C . ILE A 1 80 ? 4.820 5.002 6.420 1.00 93.81 80 ILE A C 1
ATOM 664 O O . ILE A 1 80 ? 4.277 5.746 7.237 1.00 93.81 80 ILE A O 1
ATOM 668 N N . ILE A 1 81 ? 4.820 3.671 6.557 1.00 91.38 81 ILE A N 1
ATOM 669 C CA . ILE A 1 81 ? 4.159 3.004 7.687 1.00 91.38 81 ILE A CA 1
ATOM 670 C C . ILE A 1 81 ? 4.792 3.438 9.010 1.00 91.38 81 ILE A C 1
ATOM 672 O O . ILE A 1 81 ? 4.073 3.780 9.944 1.00 91.38 81 ILE A O 1
ATOM 676 N N . GLN A 1 82 ? 6.122 3.502 9.079 1.00 92.06 82 GLN A N 1
ATOM 677 C CA . GLN A 1 82 ? 6.837 3.918 10.284 1.00 92.06 82 GLN A CA 1
ATOM 678 C C . GLN A 1 82 ? 6.557 5.379 10.677 1.00 92.06 82 GLN A C 1
ATOM 680 O O . GLN A 1 82 ? 6.535 5.703 11.863 1.00 92.06 82 GLN A O 1
ATOM 685 N N . GLN A 1 83 ? 6.351 6.262 9.698 1.00 91.81 83 GLN A N 1
ATOM 686 C CA . GLN A 1 83 ? 6.029 7.678 9.921 1.00 91.81 83 GLN A CA 1
ATOM 687 C C . GLN A 1 83 ? 4.532 7.931 10.147 1.00 91.81 83 GLN A C 1
ATOM 689 O O . GLN A 1 83 ? 4.142 9.035 10.535 1.00 91.81 83 GLN A O 1
ATOM 694 N N . SER A 1 84 ? 3.689 6.931 9.890 1.00 91.19 84 SER A N 1
ATOM 695 C CA . SER A 1 84 ? 2.243 7.033 10.054 1.00 91.19 84 SER A CA 1
ATOM 696 C C . SER A 1 84 ? 1.872 7.187 11.527 1.00 91.19 84 SER A C 1
ATOM 698 O O . SER A 1 84 ? 2.449 6.556 12.409 1.00 91.19 84 SER A O 1
ATOM 700 N N . ASN A 1 85 ? 0.847 7.989 11.790 1.00 90.25 85 ASN A N 1
ATOM 701 C CA . ASN A 1 85 ? 0.207 8.085 13.099 1.00 90.25 85 ASN A CA 1
ATOM 702 C C . ASN A 1 85 ? -1.171 7.401 13.086 1.00 90.25 85 ASN A C 1
ATOM 704 O O . ASN A 1 85 ? -1.664 6.961 12.046 1.00 90.25 85 ASN A O 1
ATOM 708 N N . GLU A 1 86 ? -1.837 7.351 14.240 1.00 84.62 86 GLU A N 1
ATOM 709 C CA . GLU A 1 86 ? -3.129 6.665 14.404 1.00 84.62 86 GLU A CA 1
ATOM 710 C C . GLU A 1 86 ? -4.252 7.198 13.495 1.00 84.62 86 GLU A C 1
ATOM 712 O O . GLU A 1 86 ? -5.217 6.486 13.198 1.00 84.62 86 GLU A O 1
ATOM 717 N N . GLN A 1 87 ? -4.125 8.447 13.043 1.00 87.56 87 GLN A N 1
ATOM 718 C CA . GLN A 1 87 ? -5.089 9.126 12.178 1.00 87.56 87 GLN A CA 1
ATOM 719 C C . GLN A 1 87 ? -4.762 8.975 10.690 1.00 87.56 87 GLN A C 1
ATOM 721 O O . GLN A 1 87 ? -5.569 9.357 9.842 1.00 87.56 87 GLN A O 1
ATOM 726 N N . THR A 1 88 ? -3.597 8.416 10.354 1.00 91.12 88 THR A N 1
ATOM 727 C CA . THR A 1 88 ? -3.165 8.267 8.966 1.00 91.12 88 THR A CA 1
ATOM 728 C C . THR A 1 88 ? -4.105 7.313 8.245 1.00 91.12 88 THR A C 1
ATOM 730 O O . THR A 1 88 ? -4.264 6.148 8.626 1.00 91.12 88 THR A O 1
ATOM 733 N N . SER A 1 89 ? -4.763 7.830 7.209 1.00 90.25 89 SER A N 1
ATOM 734 C CA . SER A 1 89 ? -5.706 7.052 6.423 1.00 90.25 89 SER A CA 1
ATOM 735 C C . SER A 1 89 ? -4.965 6.114 5.481 1.00 90.25 89 SER A C 1
ATOM 737 O O . SER A 1 89 ? -3.915 6.426 4.919 1.00 90.25 89 SER A O 1
ATOM 739 N N . VAL A 1 90 ? -5.546 4.946 5.261 1.00 87.75 90 VAL A N 1
ATOM 740 C CA . VAL A 1 90 ? -4.935 3.937 4.385 1.00 87.75 90 VAL A CA 1
ATOM 741 C C . VAL A 1 90 ? -5.028 4.363 2.928 1.00 87.75 90 VAL A C 1
ATOM 743 O O . VAL A 1 90 ? -4.112 4.123 2.147 1.00 87.75 90 VAL A O 1
ATOM 746 N N . GLN A 1 91 ? -6.081 5.106 2.589 1.00 87.81 91 GLN A N 1
ATOM 747 C CA . GLN A 1 91 ? -6.213 5.773 1.300 1.00 8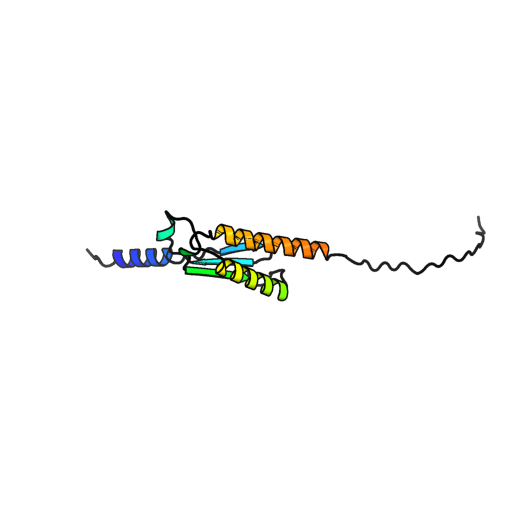7.81 91 GLN A CA 1
ATOM 748 C C . GLN A 1 91 ? -5.053 6.741 1.028 1.00 87.81 91 GLN A C 1
ATOM 750 O O . GLN A 1 91 ? -4.549 6.768 -0.091 1.00 87.81 91 GLN A O 1
ATOM 755 N N . TYR A 1 92 ? -4.593 7.493 2.034 1.00 90.94 92 TYR A N 1
ATOM 756 C CA . TYR A 1 92 ? -3.444 8.386 1.881 1.00 90.94 92 TYR A CA 1
ATOM 757 C C . TYR A 1 92 ? -2.155 7.614 1.573 1.00 90.94 92 TYR A C 1
ATOM 759 O O . TYR A 1 92 ? -1.420 7.975 0.658 1.00 90.94 92 TYR A O 1
ATOM 767 N N . ILE A 1 93 ? -1.917 6.500 2.264 1.00 91.25 93 ILE A N 1
ATOM 768 C CA . ILE A 1 93 ? -0.750 5.638 2.019 1.00 91.25 93 ILE A CA 1
ATOM 769 C C . ILE A 1 93 ? -0.784 5.068 0.599 1.00 91.25 93 ILE A C 1
ATOM 771 O O . ILE A 1 93 ? 0.214 5.110 -0.116 1.00 91.25 93 ILE A O 1
ATOM 775 N N . ILE A 1 94 ? -1.949 4.585 0.163 1.00 90.62 94 ILE A N 1
ATOM 776 C CA . ILE A 1 94 ? -2.153 4.091 -1.203 1.00 90.62 94 ILE A CA 1
ATOM 777 C C . ILE A 1 94 ? -1.840 5.183 -2.233 1.00 90.62 94 ILE A C 1
ATOM 779 O O . ILE A 1 94 ? -1.145 4.909 -3.212 1.00 90.62 94 ILE A O 1
ATOM 783 N N . GLN A 1 95 ? -2.306 6.412 -1.995 1.00 90.88 95 GLN A N 1
ATOM 784 C CA . GLN A 1 95 ? -2.044 7.562 -2.859 1.00 90.88 95 GLN A CA 1
ATOM 785 C C . GLN A 1 95 ? -0.536 7.832 -2.988 1.00 90.88 95 GLN A C 1
ATOM 787 O O . GLN A 1 95 ? -0.032 7.928 -4.103 1.00 90.88 95 GLN A O 1
ATOM 792 N N . LEU A 1 96 ? 0.201 7.868 -1.872 1.00 93.75 96 LEU A N 1
ATOM 793 C CA . LEU A 1 96 ? 1.650 8.102 -1.878 1.00 93.75 96 LEU A CA 1
ATOM 794 C C . LEU A 1 96 ? 2.416 7.043 -2.682 1.00 93.75 96 LEU A C 1
ATOM 796 O O . LEU A 1 96 ? 3.316 7.372 -3.460 1.00 93.75 96 LEU A O 1
ATOM 800 N N . ILE A 1 97 ? 2.053 5.766 -2.525 1.00 93.12 97 ILE A N 1
ATOM 801 C CA . ILE A 1 97 ? 2.668 4.681 -3.298 1.00 93.12 97 ILE A CA 1
ATOM 802 C C . ILE A 1 97 ? 2.335 4.821 -4.784 1.00 93.12 97 ILE A C 1
ATOM 804 O O . ILE A 1 97 ? 3.232 4.704 -5.621 1.00 93.12 97 ILE A O 1
ATOM 808 N N . GLN A 1 98 ? 1.079 5.112 -5.126 1.00 90.56 98 GLN A N 1
ATOM 809 C CA . GLN A 1 98 ? 0.658 5.316 -6.512 1.00 90.56 98 GLN A CA 1
ATOM 810 C C . GLN A 1 98 ? 1.420 6.482 -7.164 1.00 90.56 98 GLN A C 1
ATOM 812 O O . GLN A 1 98 ? 1.949 6.334 -8.269 1.00 90.56 98 GLN A O 1
ATOM 817 N N . ASP A 1 99 ? 1.568 7.606 -6.463 1.00 91.50 99 ASP A N 1
ATOM 818 C CA . ASP A 1 99 ? 2.312 8.773 -6.944 1.00 91.50 99 ASP A CA 1
ATOM 819 C C . ASP A 1 99 ? 3.792 8.439 -7.177 1.00 91.50 99 ASP A C 1
ATOM 821 O O . ASP A 1 99 ? 4.383 8.817 -8.198 1.00 91.50 99 ASP A O 1
ATOM 825 N N . ARG A 1 100 ? 4.402 7.662 -6.274 1.00 91.44 100 ARG A N 1
ATOM 826 C CA . ARG A 1 100 ? 5.788 7.207 -6.430 1.00 91.44 100 ARG A CA 1
ATOM 827 C C . ARG A 1 100 ? 5.961 6.288 -7.640 1.00 91.44 100 ARG A C 1
ATOM 829 O O . ARG A 1 100 ? 6.948 6.415 -8.369 1.00 91.44 100 ARG A O 1
ATOM 836 N N . LEU A 1 101 ? 5.007 5.394 -7.891 1.00 89.62 101 LEU A N 1
ATOM 837 C CA . LEU A 1 101 ? 5.016 4.514 -9.061 1.00 89.62 101 LEU A CA 1
ATOM 838 C C . LEU A 1 101 ? 4.874 5.296 -10.371 1.00 89.62 101 LEU A C 1
ATOM 840 O O . LEU A 1 101 ? 5.588 5.013 -11.338 1.00 89.62 101 LEU A O 1
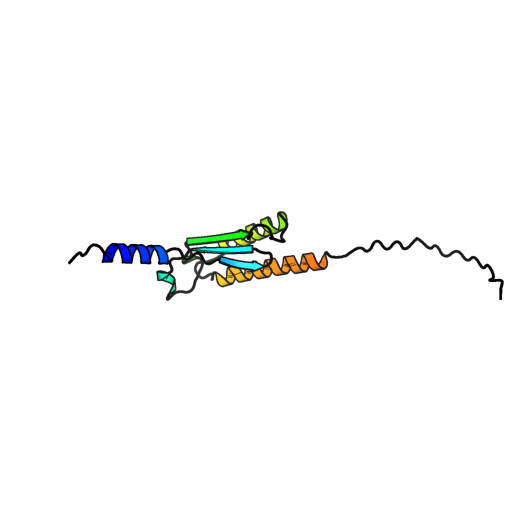ATOM 844 N N . LEU A 1 102 ? 4.029 6.328 -10.399 1.00 88.19 102 LEU A N 1
ATOM 845 C CA . LEU A 1 102 ? 3.898 7.219 -11.553 1.00 88.19 102 LEU A CA 1
ATOM 846 C C . LEU A 1 102 ? 5.219 7.933 -11.878 1.00 88.19 102 LEU A C 1
ATOM 848 O O . LEU A 1 102 ? 5.610 8.011 -13.046 1.00 88.19 102 LEU A O 1
ATOM 852 N N . GLN A 1 103 ? 5.962 8.394 -10.866 1.00 87.50 103 GLN A N 1
ATOM 853 C CA . GLN A 1 103 ? 7.282 9.010 -11.069 1.00 87.50 103 GLN A CA 1
ATOM 854 C C . GLN A 1 103 ? 8.288 8.043 -11.709 1.00 87.50 103 GLN A C 1
ATOM 856 O O . GLN A 1 103 ? 9.048 8.438 -12.602 1.00 87.50 103 GLN A O 1
ATOM 861 N N . ILE A 1 104 ? 8.278 6.769 -11.304 1.00 85.44 104 ILE A N 1
ATOM 862 C CA . ILE A 1 104 ? 9.124 5.733 -11.913 1.00 85.44 104 ILE A CA 1
ATOM 863 C C . ILE A 1 104 ? 8.759 5.553 -13.393 1.00 85.44 104 ILE A C 1
ATOM 865 O O . ILE A 1 104 ? 9.648 5.560 -14.249 1.00 85.44 104 ILE A O 1
ATOM 869 N N . ALA A 1 105 ? 7.465 5.475 -13.726 1.00 76.31 105 ALA A N 1
ATOM 870 C CA . ALA A 1 105 ? 7.011 5.363 -15.114 1.00 76.31 105 ALA A CA 1
ATOM 871 C C . ALA A 1 105 ? 7.460 6.551 -15.980 1.00 76.31 105 ALA A C 1
ATOM 873 O O . ALA A 1 105 ? 7.925 6.361 -17.109 1.00 76.31 105 ALA A O 1
ATOM 874 N N . LEU A 1 106 ? 7.346 7.776 -15.460 1.00 74.62 106 LEU A N 1
ATOM 875 C CA . LEU A 1 106 ? 7.775 8.996 -16.148 1.00 74.62 106 LEU A CA 1
ATOM 876 C C . LEU A 1 106 ? 9.289 9.029 -16.385 1.00 74.62 106 LEU A C 1
ATOM 878 O O . LEU A 1 106 ? 9.740 9.404 -17.471 1.00 74.62 106 LEU A O 1
ATOM 882 N N . THR A 1 107 ? 10.070 8.589 -15.401 1.00 75.25 107 THR A N 1
ATOM 883 C CA . THR A 1 107 ? 11.535 8.530 -15.492 1.00 75.25 107 THR A CA 1
ATOM 884 C C . THR A 1 107 ? 11.976 7.486 -16.521 1.00 75.25 107 THR A C 1
ATOM 886 O O . THR A 1 107 ? 12.791 7.780 -17.395 1.00 75.25 107 THR A O 1
ATOM 889 N N . ASN A 1 108 ? 11.349 6.305 -16.521 1.00 67.50 108 ASN A N 1
ATOM 890 C CA . ASN A 1 108 ? 11.627 5.246 -17.496 1.00 67.50 108 ASN A CA 1
ATOM 891 C C . ASN A 1 108 ? 11.210 5.636 -18.926 1.00 67.50 108 ASN A C 1
ATOM 893 O O . ASN A 1 108 ? 11.885 5.271 -19.889 1.00 67.50 108 ASN A O 1
ATOM 897 N N . LYS A 1 109 ? 10.123 6.406 -19.096 1.00 59.47 109 LYS A N 1
ATOM 898 C CA . LYS A 1 109 ? 9.722 6.945 -20.409 1.00 59.47 109 LYS A CA 1
ATOM 899 C C . LYS A 1 109 ? 10.737 7.952 -20.954 1.00 59.47 109 LYS A C 1
ATOM 901 O O . LYS A 1 109 ? 11.041 7.892 -22.144 1.00 59.47 109 LYS A O 1
ATOM 906 N N . LYS A 1 110 ? 11.302 8.820 -20.106 1.00 55.38 110 LYS A N 1
ATOM 907 C CA . LYS A 1 110 ? 12.387 9.741 -20.499 1.00 55.38 110 LYS A CA 1
ATOM 908 C C . LYS A 1 110 ? 13.682 9.005 -20.865 1.00 55.38 110 LYS A C 1
ATOM 910 O O . LYS A 1 110 ? 14.445 9.500 -21.684 1.00 55.38 110 LYS A O 1
ATOM 915 N N . PHE A 1 111 ? 13.889 7.797 -20.337 1.00 46.28 111 PHE A N 1
ATOM 916 C CA . PHE A 1 111 ? 15.046 6.951 -20.650 1.00 46.28 111 PHE A CA 1
ATOM 917 C C . PHE A 1 111 ? 14.896 6.102 -21.926 1.00 46.28 111 PHE A C 1
ATOM 919 O O . PHE A 1 111 ? 15.788 5.328 -22.265 1.00 46.28 111 PHE A O 1
ATOM 926 N N . LYS A 1 112 ? 13.813 6.265 -22.701 1.00 41.81 112 LYS A N 1
ATOM 927 C CA . LYS A 1 112 ? 13.757 5.773 -24.087 1.00 41.81 112 LYS A CA 1
ATOM 928 C C . LYS A 1 112 ? 14.376 6.790 -25.050 1.00 41.81 112 LYS A C 1
ATOM 930 O O . LYS A 1 112 ? 13.756 7.150 -26.048 1.00 41.81 112 LYS A O 1
ATOM 935 N N . HIS A 1 113 ? 15.629 7.194 -24.823 1.00 38.62 113 HIS A N 1
ATOM 936 C CA . HIS A 1 113 ? 16.448 7.610 -25.958 1.00 38.62 113 HIS A CA 1
ATOM 937 C C . HIS A 1 113 ? 16.773 6.334 -26.727 1.00 38.62 113 HIS A C 1
ATOM 939 O O . HIS A 1 113 ? 17.729 5.614 -26.454 1.00 38.62 113 HIS A O 1
ATOM 945 N N . LYS A 1 114 ? 15.900 6.010 -27.681 1.00 40.53 114 LYS A N 1
ATOM 946 C CA . LYS A 1 114 ? 16.250 5.131 -28.784 1.00 40.53 114 LYS A CA 1
ATOM 947 C C . LYS A 1 114 ? 17.362 5.883 -29.509 1.00 40.53 114 LYS A C 1
ATOM 949 O O . LYS A 1 114 ? 17.084 6.710 -30.374 1.00 40.53 114 LYS A O 1
ATOM 954 N N . THR A 1 115 ? 18.614 5.662 -29.119 1.00 39.78 115 THR A N 1
ATOM 955 C CA . THR A 1 115 ? 19.752 5.982 -29.970 1.00 39.78 115 THR A CA 1
ATOM 956 C C . THR A 1 115 ? 19.570 5.072 -31.173 1.00 39.78 115 THR A C 1
ATOM 958 O O . THR A 1 115 ? 19.994 3.917 -31.192 1.00 39.78 115 THR A O 1
ATOM 961 N N . ARG A 1 116 ? 18.808 5.554 -32.164 1.00 40.78 116 ARG A N 1
ATOM 962 C CA . ARG A 1 116 ? 18.948 5.076 -33.531 1.00 40.78 116 ARG A CA 1
ATOM 963 C C . ARG A 1 116 ? 20.450 5.104 -33.765 1.00 40.78 116 ARG A C 1
ATOM 965 O O . ARG A 1 116 ? 21.073 6.143 -33.559 1.00 40.78 116 ARG A O 1
ATOM 972 N N . LYS A 1 117 ? 21.026 3.961 -34.134 1.00 43.66 117 LYS A N 1
ATOM 973 C CA . LYS A 1 117 ? 22.300 3.950 -34.841 1.00 43.66 117 LYS A CA 1
ATOM 974 C C . LYS A 1 117 ? 22.101 4.882 -36.037 1.00 43.66 117 LYS A C 1
ATOM 976 O O . LYS A 1 117 ? 21.513 4.467 -37.031 1.00 43.66 117 LYS A O 1
ATOM 981 N N . SER A 1 118 ? 22.485 6.149 -35.894 1.00 37.22 118 SER A N 1
ATOM 982 C CA . SER A 1 118 ? 22.783 6.979 -37.045 1.00 37.22 118 SER A CA 1
ATOM 983 C C . SER A 1 118 ? 24.116 6.447 -37.530 1.00 37.22 118 SER A C 1
ATOM 985 O O . SER A 1 118 ? 25.166 6.730 -36.957 1.00 37.22 118 SER A O 1
ATOM 987 N N . ALA A 1 119 ? 24.056 5.556 -38.511 1.00 47.69 119 ALA A N 1
ATOM 988 C CA . ALA A 1 119 ? 25.159 5.420 -39.433 1.00 47.69 119 ALA A CA 1
ATOM 989 C C . ALA A 1 119 ? 25.148 6.688 -40.298 1.00 47.69 119 ALA A C 1
ATOM 991 O O . ALA A 1 119 ? 24.656 6.672 -41.417 1.00 47.69 119 ALA A O 1
ATOM 992 N N . GLU A 1 120 ? 25.638 7.793 -39.745 1.00 40.22 120 GLU A N 1
ATOM 993 C CA . GLU A 1 120 ? 26.076 8.942 -40.526 1.00 40.22 120 GLU A CA 1
ATOM 994 C C . GLU A 1 120 ? 27.580 9.044 -40.339 1.00 40.22 120 GLU A C 1
ATOM 996 O O . GLU A 1 120 ? 28.123 9.607 -39.392 1.00 40.22 120 GLU A O 1
ATOM 1001 N N . THR A 1 121 ? 28.222 8.329 -41.253 1.00 41.28 121 THR A N 1
ATOM 1002 C CA . THR A 1 121 ? 29.537 8.584 -41.812 1.00 41.28 121 THR A CA 1
ATOM 1003 C C . THR A 1 121 ? 30.032 10.003 -41.560 1.00 41.28 121 THR A C 1
ATOM 1005 O O . THR A 1 121 ? 29.432 10.985 -41.992 1.00 41.28 121 THR A O 1
ATOM 1008 N N . ILE A 1 122 ? 31.200 10.067 -40.926 1.00 48.28 122 ILE A N 1
ATOM 1009 C CA . ILE A 1 122 ? 32.136 11.184 -40.981 1.00 48.28 122 ILE A CA 1
ATOM 1010 C C . ILE A 1 122 ? 32.220 11.639 -42.446 1.00 48.28 122 ILE A C 1
ATOM 1012 O O . ILE A 1 122 ? 32.712 10.894 -43.291 1.00 48.28 122 ILE A O 1
ATOM 1016 N N . SER A 1 123 ? 31.723 12.834 -42.761 1.00 36.91 123 SER A N 1
ATOM 1017 C CA . SER A 1 123 ? 31.991 13.477 -44.046 1.00 36.91 123 SER A CA 1
ATOM 1018 C C . SER A 1 123 ? 32.717 14.785 -43.783 1.00 36.91 123 SER A C 1
ATOM 1020 O O . SER A 1 123 ? 32.134 15.847 -43.578 1.00 36.91 123 SER A O 1
ATOM 1022 N N . THR A 1 124 ? 34.038 14.660 -43.719 1.00 45.25 124 THR A N 1
ATOM 1023 C CA . THR A 1 124 ? 34.983 15.746 -43.933 1.00 45.25 124 THR A CA 1
ATOM 1024 C C . THR A 1 124 ? 34.756 16.309 -45.332 1.00 45.25 124 THR A C 1
ATOM 1026 O O . THR A 1 124 ? 34.892 15.611 -46.337 1.00 45.25 124 THR A O 1
ATOM 1029 N N . THR A 1 125 ? 34.423 17.596 -45.392 1.00 51.31 125 THR A N 1
ATOM 1030 C CA . THR A 1 125 ? 34.383 18.402 -46.613 1.00 51.31 125 THR A CA 1
ATOM 1031 C C . THR A 1 125 ? 35.633 18.160 -47.458 1.00 51.31 125 THR A C 1
ATOM 1033 O O . THR A 1 125 ? 36.723 18.601 -47.098 1.00 51.31 125 THR A O 1
ATOM 1036 N N . THR A 1 126 ? 35.482 17.475 -48.590 1.00 42.34 126 THR A N 1
ATOM 1037 C CA . THR A 1 126 ? 36.500 17.427 -49.644 1.00 42.34 126 THR A CA 1
ATOM 1038 C C . THR A 1 126 ? 35.830 17.535 -51.009 1.00 42.34 126 THR A C 1
ATOM 1040 O O . THR A 1 126 ? 35.138 16.632 -51.468 1.00 42.34 126 THR A O 1
ATOM 1043 N N . ASN A 1 127 ? 36.042 18.692 -51.638 1.00 48.88 127 ASN A N 1
ATOM 1044 C CA . ASN A 1 127 ? 35.691 19.000 -53.019 1.00 48.88 127 ASN A CA 1
ATOM 1045 C C . ASN A 1 127 ? 36.213 17.926 -53.977 1.00 48.88 127 ASN A C 1
ATOM 1047 O O . ASN A 1 127 ? 37.428 17.748 -54.072 1.00 48.88 127 ASN A O 1
ATOM 1051 N N . LYS A 1 128 ? 35.325 17.311 -54.767 1.00 44.78 128 LYS A N 1
ATOM 1052 C CA . LYS A 1 128 ? 35.674 16.733 -56.071 1.00 44.78 128 LYS A CA 1
ATOM 1053 C C . LYS A 1 128 ? 34.557 16.988 -57.078 1.00 44.78 128 LYS A C 1
ATOM 1055 O O . LYS A 1 128 ? 33.539 16.310 -57.106 1.00 44.78 128 LYS A O 1
ATOM 1060 N N . PHE A 1 129 ? 34.806 18.001 -57.897 1.00 48.12 129 PHE A N 1
ATOM 1061 C CA . PHE A 1 129 ? 34.240 18.191 -59.225 1.00 48.12 129 PHE A CA 1
ATOM 1062 C C . PHE A 1 129 ? 34.463 16.907 -60.044 1.00 48.12 129 PHE A C 1
ATOM 1064 O O . PHE A 1 129 ? 35.603 16.447 -60.102 1.00 48.12 129 PHE A O 1
ATOM 1071 N N . HIS A 1 130 ? 33.427 16.350 -60.671 1.00 43.25 130 HIS A N 1
ATOM 1072 C CA . HIS A 1 130 ? 33.541 15.534 -61.887 1.00 43.25 130 HIS A CA 1
ATOM 1073 C C . HIS A 1 130 ? 32.238 15.667 -62.674 1.00 43.25 130 HIS A C 1
ATOM 1075 O O . HIS A 1 130 ? 31.159 15.391 -62.153 1.00 43.25 130 HIS A O 1
ATOM 1081 N N . GLY A 1 131 ? 32.374 16.186 -63.895 1.00 42.25 131 GLY A N 1
ATOM 1082 C CA . GLY A 1 131 ? 31.280 16.482 -64.806 1.00 42.25 131 GLY A CA 1
ATOM 1083 C C . GLY A 1 131 ? 30.458 15.245 -65.140 1.00 42.25 131 GLY A C 1
ATOM 1084 O O . GLY A 1 131 ? 30.997 14.161 -65.355 1.00 42.25 131 GLY A O 1
ATOM 1085 N N . ALA A 1 132 ? 29.144 15.443 -65.175 1.00 46.91 132 ALA A N 1
ATOM 1086 C CA . ALA A 1 132 ? 28.242 14.557 -65.877 1.00 46.91 132 ALA A CA 1
ATOM 1087 C C . ALA A 1 132 ? 28.452 14.769 -67.379 1.00 46.91 132 ALA A C 1
ATOM 1089 O O . ALA A 1 132 ? 28.335 15.892 -67.869 1.00 46.91 132 ALA A O 1
ATOM 1090 N N . ASP A 1 133 ? 28.787 13.688 -68.069 1.00 54.03 133 ASP A N 1
ATOM 1091 C CA . ASP A 1 133 ? 28.562 13.549 -69.499 1.00 54.03 133 ASP A CA 1
ATOM 1092 C C . ASP A 1 133 ? 27.284 12.717 -69.700 1.00 54.03 133 ASP A C 1
ATOM 1094 O O . ASP A 1 133 ? 27.018 11.817 -68.895 1.00 54.03 133 ASP A O 1
ATOM 1098 N N . LEU A 1 134 ? 26.566 13.017 -70.792 1.00 41.84 134 LEU A N 1
ATOM 1099 C CA . LEU A 1 134 ? 25.347 12.387 -71.345 1.00 41.84 134 LEU A CA 1
ATOM 1100 C C . LEU A 1 134 ? 24.027 12.808 -70.652 1.00 41.84 134 LEU A C 1
ATOM 1102 O O . LEU A 1 134 ? 23.858 12.606 -69.453 1.00 41.84 134 LEU A O 1
ATOM 1106 N N . ILE A 1 135 ? 23.023 13.395 -71.327 1.00 42.25 135 ILE A N 1
ATOM 1107 C CA . ILE A 1 135 ? 22.489 13.218 -72.701 1.00 42.25 135 ILE A CA 1
ATOM 1108 C C . ILE A 1 135 ? 22.097 14.573 -73.307 1.00 42.25 135 ILE A C 1
ATOM 1110 O O . 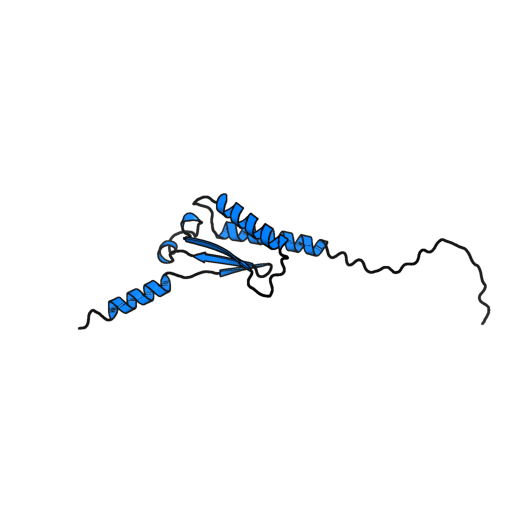ILE A 1 135 ? 21.541 15.404 -72.553 1.00 42.25 135 ILE A O 1
#

Radius of gyration: 29.19 Å; chains: 1; bounding box: 73×47×92 Å

Sequence (135 aa):
MNENDSTTTITDELNSLRLILPRIKLDHDIQISFFFNTLNILHKSLTINNIHDLRIHKSSNKCSLNNDQWTNIHKYFDEIIQQSNEQTSVQYIIQLIQDRLLQIALTNKKFKHKTRKSAETISTTTNKFHGADLI